Protein 4E6S (pdb70)

Organism: Mus musculus (NCBI:txid10090)

Solvent-accessible surface area: 6494 Å² total; per-residue (Å²): 58,174,24,170,56,122,62,0,34,96,78,39,128,80,61,140,122,85,139,116,126,13,93,206,51,8,101,21,88,46,145,84,2,37,64,27,21,16,65,70,92,121,34,95,172,172,40,35,108,49,21,66,86,6,41,116,85,37,81,100,26,60,112,127,30,74,69,144,8,166,79,25,102,68,114,62,19,107,82,2,52,110,84,48,97

B-factor: mean 45.0, std 20.65, range [20.85, 120.74]

Foldseek 3Di:
DPDALVVLVCCLVVPDDDPVCHDVVSVVSNVVSLCNNQVCVVDPPVQSVQVVVQVVVLVPDDPVLNVLCVPPDRRHVVVSVVSPD

Structure (mmCIF, N/CA/C/O backbone):
data_4E6S
#
_entry.id   4E6S
#
_cell.length_a   67.565
_cell.length_b   67.565
_cell.length_c   87.544
_cell.angle_alpha   90.00
_cell.angle_beta   90.00
_cell.angle_gamma   90.00
#
_symmetry.space_group_name_H-M   'I 4 2 2'
#
loop_
_entity.id
_entity.type
_entity.pdbx_description
1 polymer 'Zinc finger and SCAN domain-containing protein 10'
2 water water
#
loop_
_atom_site.group_PDB
_atom_site.id
_atom_site.type_symbol
_atom_site.label_atom_id
_atom_site.label_alt_id
_atom_site.label_comp_id
_atom_site.label_asym_id
_atom_site.label_entity_id
_atom_site.label_seq_id
_atom_site.pdbx_PDB_ins_code
_atom_site.Cartn_x
_atom_site.Cartn_y
_atom_site.Cartn_z
_atom_site.occupancy
_atom_site.B_iso_or_equiv
_atom_site.auth_seq_id
_atom_site.auth_comp_id
_atom_site.auth_asym_id
_atom_site.auth_atom_id
_atom_site.pdbx_PDB_model_num
ATOM 1 N N . GLY A 1 1 ? -17.681 -3.528 -12.115 1.00 81.11 1 GLY A N 1
ATOM 2 C CA . GLY A 1 1 ? -17.782 -4.027 -13.473 1.00 84.39 1 GLY A CA 1
ATOM 3 C C . GLY A 1 1 ? -19.116 -3.697 -14.113 1.00 86.90 1 GLY A C 1
ATOM 4 O O . GLY A 1 1 ? -19.734 -2.688 -13.781 1.00 99.70 1 GLY A O 1
ATOM 5 N N . ARG A 1 2 ? -19.561 -4.549 -15.033 1.00 80.70 2 ARG A N 1
ATOM 6 C CA . ARG A 1 2 ? -20.832 -4.340 -15.722 1.00 73.44 2 ARG A CA 1
ATOM 7 C C . ARG A 1 2 ? -22.031 -4.813 -14.894 1.00 61.09 2 ARG A C 1
ATOM 8 O O . ARG A 1 2 ? -22.924 -4.020 -14.603 1.00 66.93 2 ARG A O 1
ATOM 16 N N . PRO A 1 3 ? -22.062 -6.104 -14.509 1.00 55.19 3 PRO A N 1
ATOM 17 C CA . PRO A 1 3 ? -23.190 -6.524 -13.668 1.00 50.36 3 PRO A CA 1
ATOM 18 C C . PRO A 1 3 ? -23.086 -5.865 -12.302 1.00 39.25 3 PRO A C 1
ATOM 19 O O . PRO A 1 3 ? -21.979 -5.755 -11.771 1.00 46.05 3 PRO A O 1
ATOM 23 N N . ARG A 1 4 ? -24.214 -5.429 -11.748 1.00 37.35 4 ARG A N 1
ATOM 24 C CA . ARG A 1 4 ? -24.243 -4.902 -10.385 1.00 38.79 4 ARG A CA 1
ATOM 25 C C . ARG A 1 4 ? -23.657 -5.940 -9.440 1.00 31.66 4 ARG A C 1
ATOM 26 O O . ARG A 1 4 ? -23.734 -7.140 -9.722 1.00 32.47 4 ARG A O 1
ATOM 34 N N . PRO A 1 5 ? -23.039 -5.491 -8.329 1.00 35.54 5 PRO A N 1
ATOM 35 C CA . PRO A 1 5 ? -22.372 -6.428 -7.413 1.00 33.01 5 PRO A CA 1
ATOM 36 C C . PRO A 1 5 ? -23.297 -7.505 -6.873 1.00 32.58 5 PRO A C 1
ATOM 37 O O . PRO A 1 5 ? -22.866 -8.643 -6.753 1.0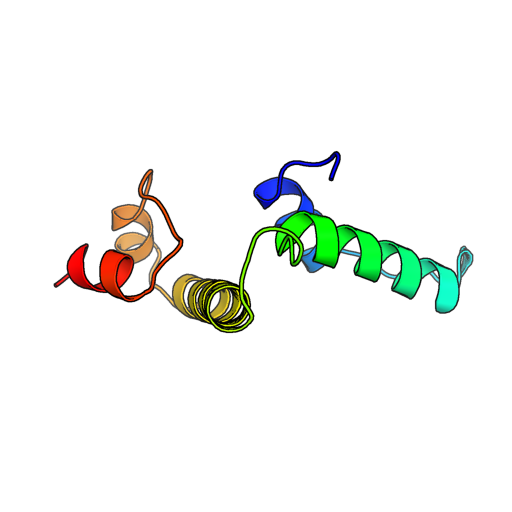0 28.17 5 PRO A O 1
ATOM 41 N N . GLU A 1 6 ? -24.536 -7.144 -6.531 1.00 30.24 6 GLU A N 1
ATOM 42 C CA . GLU A 1 6 ? -25.523 -8.117 -6.066 1.00 32.46 6 GLU A CA 1
ATOM 43 C C . GLU A 1 6 ? -25.817 -9.183 -7.115 1.00 35.43 6 GLU A C 1
ATOM 44 O O . GLU A 1 6 ? -26.002 -10.354 -6.783 1.00 33.93 6 GLU A O 1
ATOM 50 N N . VAL A 1 7 ? -25.883 -8.774 -8.372 1.00 31.55 7 VAL A N 1
ATOM 51 C CA . VAL A 1 7 ? -26.155 -9.704 -9.456 1.00 33.29 7 VAL A CA 1
ATOM 52 C C . VAL A 1 7 ? -24.938 -10.596 -9.696 1.00 40.05 7 VAL A C 1
ATOM 53 O O . VAL A 1 7 ? -25.064 -11.794 -9.857 1.00 31.42 7 VAL A O 1
ATOM 57 N N . ALA A 1 8 ? -23.762 -9.989 -9.711 1.00 30.62 8 ALA A N 1
ATOM 58 C CA . ALA A 1 8 ? -22.508 -10.731 -9.837 1.00 29.65 8 ALA A CA 1
ATOM 59 C C . ALA A 1 8 ? -22.364 -11.776 -8.731 1.00 28.51 8 ALA A C 1
ATOM 60 O O . ALA A 1 8 ? -21.895 -12.891 -8.964 1.00 28.24 8 ALA A O 1
ATOM 62 N N . HIS A 1 9 ? -22.749 -11.400 -7.520 1.00 27.99 9 HIS A N 1
ATOM 63 C CA . HIS A 1 9 ? -22.667 -12.289 -6.378 1.00 27.09 9 HIS A CA 1
ATOM 64 C C . HIS A 1 9 ? -23.453 -13.577 -6.648 1.00 29.46 9 HIS A C 1
ATOM 65 O O . HIS A 1 9 ? -22.947 -14.694 -6.480 1.00 27.24 9 HIS A O 1
ATOM 72 N N . GLN A 1 10 ? -24.698 -13.415 -7.078 1.00 28.94 10 GLN A N 1
ATOM 73 C CA . GLN A 1 10 ? -25.530 -14.576 -7.379 1.00 29.80 10 GLN A CA 1
ATOM 74 C C . GLN A 1 10 ? -25.067 -15.408 -8.576 1.00 30.27 10 GLN A C 1
ATOM 75 O O . GLN A 1 10 ? -25.147 -16.649 -8.556 1.00 31.34 10 GLN A O 1
ATOM 81 N N . LEU A 1 11 ? -24.644 -14.736 -9.637 1.00 30.71 11 LEU A N 1
ATOM 82 C CA . LEU A 1 11 ? -24.059 -15.429 -10.778 1.00 31.19 11 LEU A CA 1
ATOM 83 C C . LEU A 1 11 ? -22.847 -16.255 -10.348 1.00 32.20 11 LEU A C 1
ATOM 84 O O . LEU A 1 11 ? -22.653 -17.383 -10.815 1.00 30.29 11 LEU A O 1
ATOM 89 N N . PHE A 1 12 ? -22.037 -15.677 -9.462 1.00 29.32 12 PHE A N 1
ATOM 90 C CA . PHE A 1 12 ? -20.883 -16.370 -8.885 1.00 27.48 12 PHE A CA 1
ATOM 91 C C . PHE A 1 12 ? -21.298 -17.635 -8.104 1.00 30.74 12 PHE A C 1
ATOM 92 O O . PHE A 1 12 ? -20.790 -18.731 -8.358 1.00 28.38 12 PHE A O 1
ATOM 100 N N . ARG A 1 13 ? -22.224 -17.492 -7.163 1.00 27.37 13 ARG A N 1
ATOM 101 C CA . ARG A 1 13 ? -22.627 -18.632 -6.335 1.00 27.37 13 ARG A CA 1
ATOM 102 C C . ARG A 1 13 ? -23.430 -19.668 -7.102 1.00 28.91 13 ARG A C 1
ATOM 103 O O . ARG A 1 13 ? -23.403 -20.853 -6.762 1.00 32.99 13 ARG A O 1
ATOM 111 N N . CYS A 1 14 ? -24.144 -19.237 -8.135 1.00 33.63 14 CYS A N 1
ATOM 112 C CA . CYS A 1 14 ? -25.048 -20.158 -8.842 1.00 35.15 14 CYS A CA 1
ATOM 113 C C . CYS A 1 14 ? -24.399 -20.741 -10.083 1.00 36.85 14 CYS A C 1
ATOM 114 O O . CYS A 1 14 ? -25.049 -21.404 -10.888 1.00 36.58 14 CYS A O 1
ATOM 117 N N . PHE A 1 15 ? -23.100 -20.519 -10.212 1.00 33.86 15 PHE A N 1
ATOM 118 C CA . PHE A 1 15 ? -22.360 -20.925 -11.397 1.00 33.62 15 PHE A CA 1
ATOM 119 C C . PHE A 1 15 ? -22.418 -22.433 -11.550 1.00 43.32 15 PHE A C 1
ATOM 120 O O . PHE A 1 15 ? -22.222 -23.164 -10.579 1.00 40.33 15 PHE A O 1
ATOM 128 N N . GLN A 1 16 ? -22.669 -22.889 -12.770 1.00 46.81 16 GLN A N 1
ATOM 129 C CA . GLN A 1 16 ? -22.698 -24.317 -13.062 1.00 52.88 16 GLN A CA 1
ATOM 130 C C . GLN A 1 16 ? -21.533 -24.705 -13.963 1.00 46.66 16 GLN A C 1
ATOM 131 O O . GLN A 1 16 ? -21.216 -24.007 -14.924 1.00 53.06 16 GLN A O 1
ATOM 137 N N . TYR A 1 17 ? -20.891 -25.821 -13.648 1.00 55.59 17 TYR A N 1
ATOM 138 C CA . TYR A 1 17 ? -19.764 -26.260 -14.450 1.00 61.86 17 TYR A CA 1
ATOM 139 C C . T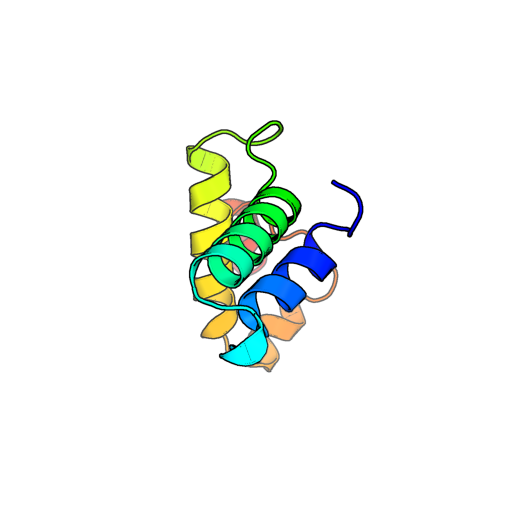YR A 1 17 ? -20.231 -26.903 -15.748 1.00 62.63 17 TYR A C 1
ATOM 140 O O . TYR A 1 17 ? -21.292 -27.524 -15.808 1.00 58.11 17 TYR A O 1
ATOM 149 N N . GLN A 1 18 ? -19.434 -26.732 -16.793 1.00 78.26 18 GLN A N 1
ATOM 150 C CA . GLN A 1 18 ? -19.699 -27.377 -18.068 1.00 84.46 18 GLN A CA 1
ATOM 151 C C . GLN A 1 18 ? -18.383 -27.767 -18.730 1.00 71.63 18 GLN A C 1
ATOM 152 O O . GLN A 1 18 ? -17.541 -26.914 -19.020 1.00 57.71 18 GLN A O 1
ATOM 158 N N . GLU A 1 19 ? -18.210 -29.067 -18.946 1.00 82.13 19 GLU A N 1
ATOM 159 C CA . GLU A 1 19 ? -16.973 -29.614 -19.493 1.00 89.19 19 GLU A CA 1
ATOM 160 C C . GLU A 1 19 ? -16.656 -29.039 -20.866 1.00 85.00 19 GLU A C 1
ATOM 161 O O . GLU A 1 19 ? -15.490 -28.849 -21.213 1.00 88.37 19 GLU A O 1
ATOM 167 N N . ASP A 1 20 ? -17.699 -28.763 -21.642 1.00 83.67 20 ASP A N 1
ATOM 168 C CA . ASP A 1 20 ? -17.536 -28.316 -23.023 1.00 87.43 20 ASP A CA 1
ATOM 169 C C . ASP A 1 20 ? -16.705 -27.034 -23.152 1.00 83.41 20 ASP A C 1
ATOM 170 O O . ASP A 1 20 ? -16.161 -26.744 -24.218 1.00 85.94 20 ASP A O 1
ATOM 175 N N . MET A 1 21 ? -16.600 -26.271 -22.071 1.00 82.63 21 MET A N 1
ATOM 176 C CA . MET A 1 21 ? -15.795 -25.055 -22.098 1.00 76.33 21 MET A CA 1
ATOM 177 C C . MET A 1 21 ? -14.454 -25.224 -21.384 1.00 70.05 21 MET A C 1
ATOM 178 O O . MET A 1 21 ? -13.471 -24.576 -21.743 1.00 61.17 21 MET A O 1
ATOM 183 N N . GLY A 1 22 ? -14.418 -26.094 -20.376 1.00 61.08 22 GLY A N 1
ATOM 184 C CA . GLY A 1 22 ? -13.165 -26.467 -19.742 1.00 45.76 22 GLY A CA 1
ATOM 185 C C . GLY A 1 22 ? -12.845 -25.715 -18.465 1.00 43.33 22 GLY A C 1
ATOM 186 O O . GLY A 1 22 ? -13.489 -24.719 -18.149 1.00 44.34 22 GLY A O 1
ATOM 187 N N . PRO A 1 23 ? -11.826 -26.186 -17.729 1.00 45.22 23 PRO A N 1
ATOM 188 C CA . PRO A 1 23 ? -11.448 -25.631 -16.425 1.00 40.24 23 PRO A CA 1
ATOM 189 C C . PRO A 1 23 ? -11.024 -24.175 -16.542 1.00 36.08 23 PRO A C 1
ATOM 190 O O . PRO A 1 23 ? -11.409 -23.336 -15.724 1.00 34.52 23 PRO A O 1
ATOM 194 N N . ARG A 1 24 ? -10.230 -23.880 -17.561 1.00 37.58 24 ARG A N 1
ATOM 195 C CA . ARG A 1 24 ? -9.616 -22.560 -17.673 1.00 37.40 24 ARG A CA 1
ATOM 196 C C . ARG A 1 24 ? -10.651 -21.480 -17.968 1.00 40.29 24 ARG A C 1
ATOM 197 O O . ARG A 1 24 ? -10.573 -20.369 -17.440 1.00 45.96 24 ARG A O 1
ATOM 205 N N . ALA A 1 25 ? -11.622 -21.815 -18.808 1.00 39.56 25 ALA A N 1
ATOM 206 C CA . ALA A 1 25 ? -12.711 -20.901 -19.115 1.00 41.25 25 ALA A CA 1
ATOM 207 C C . ALA A 1 25 ? -13.591 -20.680 -17.889 1.00 37.11 25 ALA A C 1
ATOM 208 O O . ALA A 1 25 ?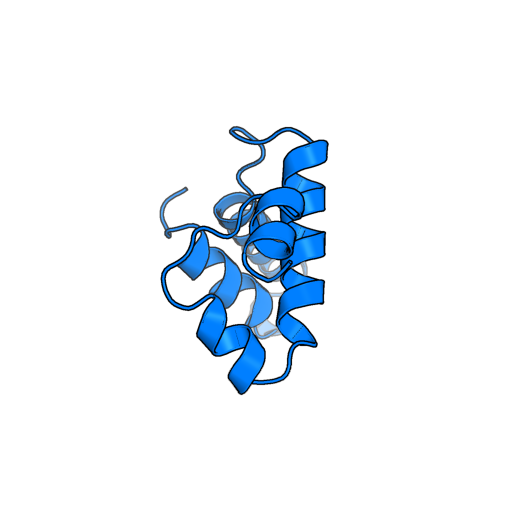 -14.024 -19.561 -17.616 1.00 37.26 25 ALA A O 1
ATOM 210 N N . SER A 1 26 ? -13.855 -21.749 -17.148 1.00 40.77 26 SER A N 1
ATOM 211 C CA . SER A 1 26 ? -14.696 -21.655 -15.958 1.00 35.27 26 SER A CA 1
ATOM 212 C C . SER A 1 26 ? -14.048 -20.805 -14.876 1.00 29.99 26 SER A C 1
ATOM 213 O O . SER A 1 26 ? -14.697 -19.956 -14.259 1.00 29.17 26 SER A O 1
ATOM 216 N N . LEU A 1 27 ? -12.755 -21.015 -14.657 1.00 29.04 27 LEU A N 1
ATOM 217 C CA . LEU A 1 27 ? -12.039 -20.237 -13.672 1.00 28.90 27 LEU A CA 1
ATOM 218 C C . LEU A 1 27 ? -12.005 -18.768 -14.078 1.00 31.68 27 LEU A C 1
ATOM 219 O O . LEU A 1 27 ? -12.092 -17.897 -13.228 1.00 27.18 27 LEU A O 1
ATOM 224 N N . GLY A 1 28 ? -11.851 -18.506 -15.375 1.00 30.90 28 GLY A N 1
ATOM 225 C CA . GLY A 1 28 ? -11.807 -17.145 -15.884 1.00 34.64 28 GLY A CA 1
ATOM 226 C C . GLY A 1 28 ? -13.109 -16.406 -15.651 1.00 33.48 28 GLY A C 1
ATOM 227 O O . GLY A 1 28 ? -13.122 -15.254 -15.199 1.00 30.39 28 GLY A O 1
ATOM 228 N N . ARG A 1 29 ? -14.208 -17.081 -15.955 1.00 30.36 29 ARG A N 1
ATOM 229 C CA . ARG A 1 29 ? -15.539 -16.543 -15.720 1.00 30.65 29 ARG A CA 1
ATOM 230 C C . ARG A 1 29 ? -15.815 -16.307 -14.229 1.00 30.04 29 ARG A C 1
ATOM 231 O O . ARG A 1 29 ? -16.345 -15.258 -13.849 1.00 29.14 29 ARG A O 1
ATOM 239 N N . LEU A 1 30 ? -15.474 -17.277 -13.383 1.00 28.31 30 LEU A N 1
ATOM 240 C CA . LEU A 1 30 ? -15.620 -17.108 -11.932 1.00 27.07 30 LEU A CA 1
ATOM 241 C C . LEU A 1 30 ? -14.785 -15.935 -11.406 1.00 26.24 30 LEU A C 1
ATOM 242 O O . LEU A 1 30 ? -15.228 -15.174 -10.530 1.00 25.71 30 LEU A O 1
ATOM 247 N N . ARG A 1 31 ? -13.564 -15.824 -11.913 1.00 26.21 31 ARG A N 1
ATOM 248 C CA . ARG A 1 31 ? -12.668 -14.749 -11.496 1.00 25.61 31 ARG A CA 1
ATOM 249 C C . ARG A 1 31 ? -13.244 -13.357 -11.827 1.00 26.18 31 ARG A C 1
ATOM 250 O O . ARG A 1 31 ? -13.178 -12.444 -10.998 1.00 26.80 31 ARG A O 1
ATOM 258 N N . GLU A 1 32 ? -13.813 -13.199 -13.019 1.00 29.68 32 GLU A N 1
ATOM 259 C CA . GLU A 1 32 ? -14.467 -11.941 -13.395 1.00 29.53 32 GLU A CA 1
ATOM 260 C C . GLU A 1 32 ? -15.658 -11.646 -12.487 1.00 28.31 32 GLU A C 1
ATOM 261 O O . GLU A 1 32 ? -15.830 -10.519 -12.024 1.00 30.09 32 GLU A O 1
ATOM 267 N N . LEU A 1 33 ? -16.495 -12.656 -12.250 1.00 27.90 33 LEU A N 1
ATOM 268 C CA . LEU A 1 33 ? -17.694 -12.472 -11.434 1.00 27.79 33 LEU A CA 1
ATOM 269 C C . LEU A 1 33 ? -17.307 -12.114 -10.011 1.00 32.01 33 LEU A C 1
ATOM 270 O O . LEU A 1 33 ? -17.897 -11.232 -9.404 1.00 26.46 33 LEU A O 1
ATOM 275 N N . CYS A 1 34 ? -16.272 -12.766 -9.493 1.00 25.53 34 CYS A N 1
ATOM 276 C CA . CYS A 1 34 ? -15.819 -12.494 -8.128 1.00 24.43 34 CYS A CA 1
ATOM 277 C C . CYS A 1 34 ? -15.332 -11.050 -8.001 1.00 24.40 34 CYS A C 1
ATOM 278 O O . CYS A 1 34 ? -15.603 -10.380 -6.996 1.00 24.40 34 CYS A O 1
ATOM 281 N N . ASN A 1 35 ? -14.623 -10.584 -9.019 1.00 24.94 35 ASN A N 1
ATOM 282 C CA . ASN A 1 35 ? -14.211 -9.176 -9.064 1.00 25.22 35 ASN A CA 1
ATOM 283 C C . ASN A 1 35 ? -15.410 -8.229 -9.167 1.00 28.84 35 ASN A C 1
ATOM 284 O O . ASN A 1 35 ? -15.432 -7.179 -8.532 1.00 25.96 35 ASN A O 1
ATOM 289 N N . HIS A 1 36 ? -16.402 -8.589 -9.978 1.00 26.91 36 HIS A N 1
ATOM 290 C CA . HIS A 1 36 ? -17.582 -7.721 -10.123 1.00 27.86 36 HIS A CA 1
ATOM 291 C C . HIS A 1 36 ? -18.368 -7.609 -8.812 1.00 32.15 36 HIS A C 1
ATOM 292 O O . HIS A 1 36 ? -18.996 -6.578 -8.516 1.00 30.43 36 HIS A O 1
ATOM 299 N N . TRP A 1 37 ? -18.342 -8.677 -8.033 1.00 26.34 37 TRP A N 1
ATOM 300 C CA . TRP A 1 37 ? -19.005 -8.705 -6.747 1.00 25.82 37 TRP A CA 1
ATOM 301 C C . TRP A 1 37 ? -18.225 -7.950 -5.672 1.00 25.05 37 TRP A C 1
ATOM 302 O O . TRP A 1 37 ? -18.763 -7.027 -5.039 1.00 25.29 37 TRP A O 1
ATOM 313 N N . LEU A 1 38 ? -16.951 -8.311 -5.486 1.00 24.26 38 LEU A N 1
ATOM 314 C CA . LEU A 1 38 ? -16.196 -7.868 -4.316 1.00 23.53 38 LEU A CA 1
ATOM 315 C C . LEU A 1 38 ? -15.391 -6.578 -4.556 1.00 23.83 38 LEU A C 1
ATOM 316 O O . LEU A 1 38 ? -14.877 -5.986 -3.605 1.00 24.54 38 LEU A O 1
ATOM 321 N N . ARG A 1 39 ? -15.275 -6.190 -5.820 1.00 24.61 39 ARG A N 1
ATOM 322 C CA . ARG A 1 39 ? -14.736 -4.883 -6.219 1.00 25.27 39 ARG A CA 1
ATOM 323 C C . ARG A 1 39 ? -13.482 -4.488 -5.454 1.00 29.09 39 ARG A C 1
ATOM 324 O O . ARG A 1 39 ? -13.480 -3.514 -4.695 1.00 28.09 39 ARG A O 1
ATOM 332 N N . PRO A 1 40 ? -12.388 -5.227 -5.666 1.00 24.18 40 PRO A N 1
ATOM 333 C CA . PRO A 1 40 ? -11.172 -4.932 -4.906 1.00 23.73 40 PRO A CA 1
ATOM 334 C C . PRO A 1 40 ? -10.605 -3.539 -5.206 1.00 25.88 40 PRO A C 1
ATOM 335 O O . PRO A 1 40 ? -9.856 -3.003 -4.395 1.00 33.30 40 PRO A O 1
ATOM 339 N N . ALA A 1 41 ? -10.949 -2.961 -6.349 1.00 26.39 41 ALA A N 1
ATOM 340 C CA . ALA A 1 41 ? -10.501 -1.594 -6.654 1.00 28.34 41 ALA A CA 1
ATOM 341 C C . ALA A 1 41 ? -11.150 -0.563 -5.727 1.00 33.43 41 ALA A C 1
ATOM 342 O O . ALA A 1 41 ? -10.652 0.566 -5.592 1.00 29.67 41 ALA A O 1
ATOM 344 N N . LEU A 1 42 ? -12.273 -0.935 -5.118 1.00 26.42 42 LEU A N 1
ATOM 345 C CA . LEU A 1 42 ? -13.026 -0.022 -4.267 1.00 26.79 42 LEU A CA 1
ATOM 346 C C . LEU A 1 42 ? -12.873 -0.326 -2.790 1.00 25.89 42 LEU A C 1
ATOM 347 O O . LEU A 1 42 ? -13.090 0.542 -1.956 1.00 26.25 42 LEU A O 1
ATOM 352 N N . HIS A 1 43 ? -12.532 -1.576 -2.472 1.00 25.17 43 HIS A N 1
ATOM 353 C CA . HIS A 1 43 ? -12.579 -2.076 -1.104 1.00 24.11 43 HIS A CA 1
ATOM 354 C C . HIS A 1 43 ? -11.221 -2.524 -0.580 1.00 23.51 43 HIS A C 1
ATOM 355 O O . HIS A 1 43 ? -10.463 -3.160 -1.307 1.00 28.36 43 HIS A O 1
ATOM 362 N N . THR A 1 44 ? -10.959 -2.262 0.702 1.00 23.83 44 THR A N 1
ATOM 363 C CA . THR A 1 44 ? -9.724 -2.745 1.339 1.00 26.79 44 THR A CA 1
ATOM 364 C C . THR A 1 44 ? -9.881 -4.228 1.631 1.00 33.18 44 THR A C 1
ATOM 365 O O . THR A 1 44 ? -10.992 -4.753 1.575 1.00 23.16 44 THR A O 1
ATOM 369 N N . LYS A 1 45 ? -8.785 -4.902 1.985 1.00 22.76 45 LYS A N 1
ATOM 370 C CA . LYS A 1 45 ? -8.906 -6.296 2.412 1.00 23.51 45 LYS A CA 1
ATOM 371 C C . LYS A 1 45 ? -9.907 -6.419 3.534 1.00 21.06 45 LYS A C 1
ATOM 372 O O . LYS A 1 45 ? -10.675 -7.371 3.583 1.00 24.49 45 LYS A O 1
ATOM 378 N N . LYS A 1 46 ? -9.866 -5.474 4.467 1.00 24.90 46 LYS A N 1
ATOM 379 C CA . LYS A 1 46 ? -10.761 -5.522 5.613 1.00 30.32 46 LYS A CA 1
ATOM 380 C C . LYS A 1 46 ? -12.200 -5.564 5.120 1.00 27.47 46 LYS A C 1
ATOM 381 O O . LYS A 1 46 ? -13.005 -6.361 5.592 1.00 23.83 46 LYS A O 1
ATOM 387 N N . GLN A 1 47 ? -12.524 -4.704 4.160 1.00 25.73 47 GLN A N 1
ATOM 388 C CA . GLN A 1 47 ? -13.911 -4.660 3.680 1.00 23.94 47 GLN A CA 1
ATOM 389 C C . GLN A 1 47 ? -14.291 -5.916 2.888 1.00 24.10 47 GLN A C 1
ATOM 390 O O . GLN A 1 47 ? -15.445 -6.389 2.933 1.00 21.99 47 GLN A O 1
ATOM 396 N N . ILE A 1 48 ? -1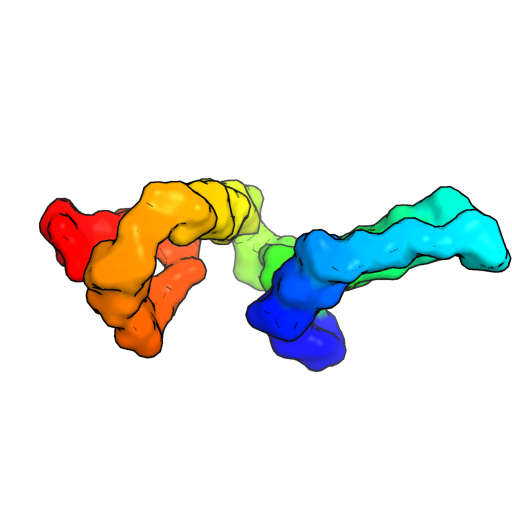3.349 -6.441 2.118 1.00 21.50 48 ILE A N 1
ATOM 397 C CA . ILE A 1 48 ? -13.637 -7.643 1.345 1.00 21.21 48 ILE A CA 1
ATOM 398 C C . ILE A 1 48 ? -13.940 -8.779 2.309 1.00 22.17 48 ILE A C 1
ATOM 399 O O . ILE A 1 48 ? -14.940 -9.482 2.133 1.00 21.26 48 ILE A O 1
ATOM 404 N N . LEU A 1 49 ? -13.103 -8.957 3.337 1.00 21.30 49 LEU A N 1
ATOM 405 C CA . LEU A 1 49 ? -13.388 -9.994 4.346 1.00 21.97 49 LEU A CA 1
ATOM 406 C C . LEU A 1 49 ? -14.732 -9.758 5.040 1.00 21.37 49 LEU A C 1
ATOM 407 O O . LEU A 1 49 ? -15.472 -10.689 5.311 1.00 21.09 49 LEU A O 1
ATOM 412 N N . GLU A 1 50 ? -15.060 -8.503 5.335 1.00 22.44 50 GLU A N 1
ATOM 413 C CA . GLU A 1 50 ? -16.342 -8.235 5.994 1.00 22.04 50 GLU A CA 1
ATOM 414 C C . GLU A 1 50 ? -17.512 -8.659 5.126 1.00 24.90 50 GLU A C 1
ATOM 415 O O . GLU A 1 50 ? -18.536 -9.136 5.637 1.00 26.60 50 GLU A O 1
ATOM 421 N N . LEU A 1 51 ? -17.403 -8.465 3.811 1.00 21.98 51 LEU A N 1
ATOM 422 C CA . LEU A 1 51 ? -18.471 -8.930 2.925 1.00 22.32 51 LEU A CA 1
ATOM 423 C C . LEU A 1 51 ? -18.613 -10.456 2.929 1.00 24.52 51 LEU A C 1
ATOM 424 O O . LEU A 1 51 ? -19.724 -10.982 2.801 1.00 22.54 51 LEU A O 1
ATOM 429 N N . LEU A 1 52 ? -17.493 -11.168 3.014 1.00 21.51 52 LEU A N 1
ATOM 430 C CA . LEU A 1 52 ? -17.549 -12.634 3.127 1.00 21.40 52 LEU A CA 1
ATOM 431 C C . LEU A 1 52 ? -18.150 -13.073 4.456 1.00 21.68 52 LEU A C 1
ATOM 432 O O . LEU A 1 52 ? -18.957 -14.023 4.512 1.00 25.66 52 LEU A O 1
ATOM 437 N N . VAL A 1 53 ? -17.757 -12.387 5.5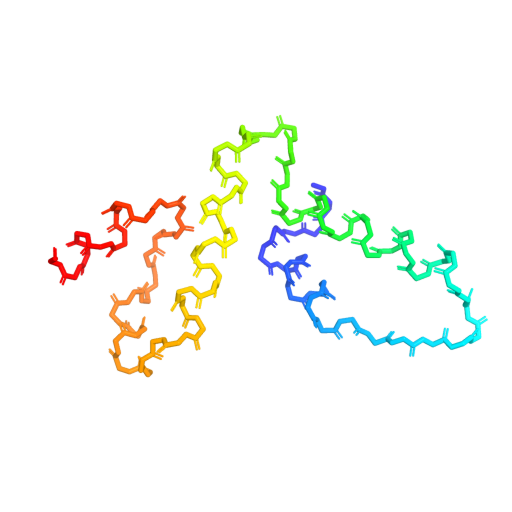25 1.00 22.09 53 VAL A N 1
ATOM 438 C CA . VAL A 1 53 ? -18.305 -12.655 6.847 1.00 22.09 53 VAL A CA 1
ATOM 439 C C . VAL A 1 53 ? -19.818 -12.440 6.838 1.00 27.46 53 VAL A C 1
ATOM 440 O O . VAL A 1 53 ? -20.576 -13.270 7.332 1.00 23.31 53 VAL A O 1
ATOM 444 N N . LEU A 1 54 ? -20.265 -11.329 6.262 1.00 22.95 54 LEU A N 1
ATOM 445 C CA . LEU A 1 54 ? -21.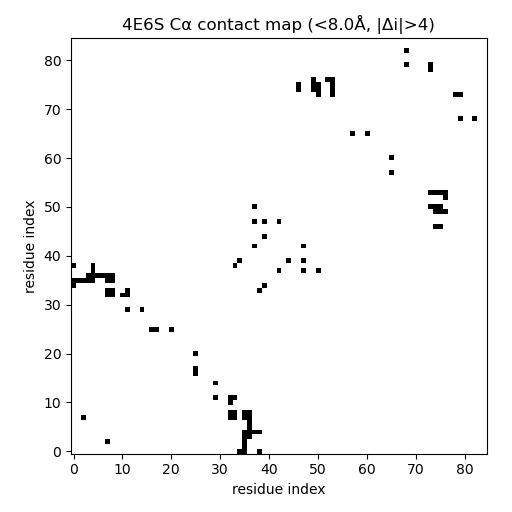716 -11.109 6.162 1.00 23.73 54 LEU A CA 1
ATOM 446 C C . LEU A 1 54 ? -22.440 -12.166 5.343 1.00 26.57 54 LEU A C 1
ATOM 447 O O . LEU A 1 54 ? -23.569 -12.545 5.679 1.00 29.35 54 LEU A O 1
ATOM 452 N N . GLU A 1 55 ? -21.835 -12.624 4.250 1.00 23.54 55 GLU A N 1
ATOM 453 C CA . GLU A 1 55 ? -22.504 -13.628 3.423 1.00 23.94 55 GLU A CA 1
ATOM 454 C C . GLU A 1 55 ? -22.754 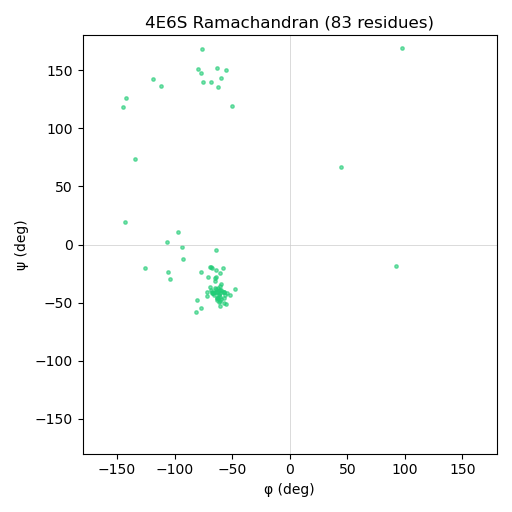-14.878 4.257 1.00 28.35 55 GLU A C 1
ATOM 455 O O . GLU A 1 55 ? -23.853 -15.475 4.227 1.00 27.03 55 GLU A O 1
ATOM 461 N N . GLN A 1 56 ? -21.730 -15.289 4.996 1.00 25.49 56 GLN A N 1
ATOM 462 C CA . GLN A 1 56 ? -21.837 -16.498 5.812 1.00 30.81 56 GLN A CA 1
ATOM 463 C C . GLN A 1 56 ? -22.841 -16.307 6.939 1.00 29.81 56 GLN A C 1
ATOM 464 O O . GLN A 1 56 ? -23.652 -17.196 7.225 1.00 26.07 56 GLN A O 1
ATOM 470 N N . PHE A 1 57 ? -22.798 -15.136 7.567 1.00 24.69 57 PHE A N 1
ATOM 471 C CA . PHE A 1 57 ? -23.698 -14.805 8.671 1.00 25.51 57 PHE A CA 1
ATOM 472 C C . PHE A 1 57 ? -25.152 -14.817 8.234 1.00 28.27 57 PHE A C 1
ATOM 473 O O . PHE A 1 57 ? -25.989 -15.444 8.880 1.00 35.91 57 PHE A O 1
ATOM 481 N N . LEU A 1 58 ? -25.461 -14.146 7.129 1.00 32.79 58 LEU A N 1
ATOM 482 C CA . LEU A 1 58 ? -26.857 -14.074 6.665 1.00 28.55 58 LEU A CA 1
ATOM 483 C C . LEU A 1 58 ? -27.365 -15.454 6.264 1.00 28.63 58 LEU A C 1
ATOM 484 O O . LEU A 1 58 ? -28.567 -15.754 6.345 1.00 33.17 58 LEU A O 1
ATOM 489 N N . SER A 1 59 ? -26.457 -16.303 5.822 1.00 28.96 59 SER A N 1
ATOM 490 C CA . SER A 1 59 ? -26.870 -17.623 5.352 1.00 31.98 59 SER A CA 1
ATOM 491 C C . SER A 1 59 ? -27.368 -18.515 6.500 1.00 42.40 59 SER A C 1
ATOM 492 O O . SER A 1 59 ? -28.091 -19.485 6.273 1.00 41.82 59 SER A O 1
ATOM 495 N N . VAL A 1 60 ? -27.006 -18.184 7.734 1.00 41.94 60 VAL A N 1
ATOM 496 C CA . VAL A 1 60 ? -27.430 -18.994 8.885 1.00 44.42 60 VAL A CA 1
ATOM 497 C C . VAL A 1 60 ? -28.526 -18.344 9.751 1.00 55.33 60 VAL A C 1
ATOM 498 O O . VAL A 1 60 ? -28.932 -18.907 10.765 1.00 59.50 60 VAL A O 1
ATOM 502 N N . LEU A 1 61 ? -29.002 -17.165 9.355 1.00 44.04 61 LEU A N 1
ATOM 503 C CA . LEU A 1 61 ? -30.092 -16.494 10.082 1.00 34.00 61 LEU A CA 1
AT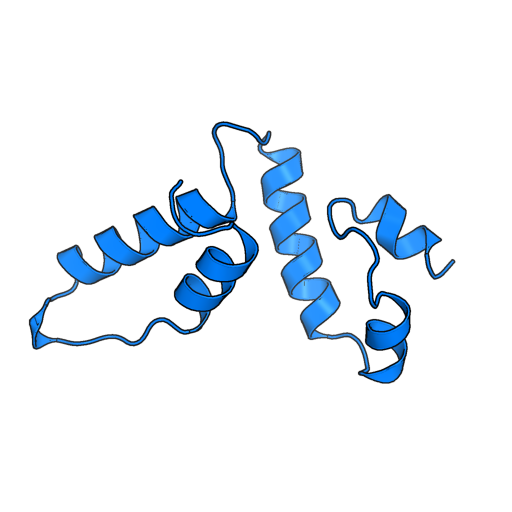OM 504 C C . LEU A 1 61 ? -31.453 -17.131 9.807 1.00 43.25 61 LEU A C 1
ATOM 505 O O . LEU A 1 61 ? -31.750 -17.506 8.678 1.00 38.68 61 LEU A O 1
ATOM 510 N N . PRO A 1 62 ? -32.284 -17.254 10.849 1.00 51.48 62 PRO A N 1
ATOM 511 C CA . PRO A 1 62 ? -33.687 -17.635 10.642 1.00 58.02 62 PRO A CA 1
ATOM 512 C C . PRO A 1 62 ? -34.384 -16.606 9.751 1.00 48.97 62 PRO A C 1
ATOM 513 O O . PRO A 1 62 ? -34.089 -15.411 9.854 1.00 46.70 62 PRO A O 1
ATOM 517 N N . PRO A 1 63 ? -35.292 -17.065 8.880 1.00 59.64 63 PRO A N 1
ATOM 518 C CA . PRO A 1 63 ? -36.013 -16.194 7.945 1.00 62.34 63 PRO A CA 1
ATOM 519 C C . PRO A 1 63 ? -36.596 -14.949 8.615 1.00 47.18 63 PRO A C 1
ATOM 520 O O . PRO A 1 63 ? -36.580 -13.871 8.019 1.00 46.90 63 PRO A O 1
ATOM 524 N N . HIS A 1 64 ? -37.098 -15.091 9.836 1.00 53.17 64 HIS A N 1
ATOM 525 C CA . HIS A 1 64 ? -37.784 -13.983 10.489 1.00 65.90 64 HIS A CA 1
ATOM 526 C C . HIS A 1 64 ? -36.789 -12.959 11.012 1.00 65.18 64 HIS A C 1
ATOM 527 O O . HIS A 1 64 ? -37.123 -11.786 11.184 1.00 60.78 64 HIS A O 1
ATOM 534 N N . VAL A 1 65 ? -35.561 -13.411 11.246 1.00 57.29 65 VAL A N 1
ATOM 535 C CA . VAL A 1 65 ? -34.492 -12.529 11.695 1.00 55.88 65 VAL A CA 1
ATOM 536 C C . VAL A 1 65 ? -33.931 -11.790 10.500 1.00 45.53 65 VAL A C 1
ATOM 537 O O . VAL A 1 65 ? -33.746 -10.575 10.531 1.00 49.18 65 VAL A O 1
ATOM 541 N N . LEU A 1 66 ? -33.661 -12.544 9.441 1.00 38.04 66 LEU A N 1
ATOM 542 C CA . LEU A 1 66 ? -33.239 -11.980 8.170 1.00 41.81 66 LEU A CA 1
ATOM 543 C C . LEU A 1 66 ? -34.200 -10.886 7.697 1.00 38.99 66 LEU A C 1
ATOM 544 O O . LEU A 1 66 ? -33.778 -9.837 7.209 1.00 44.73 66 LEU A O 1
ATOM 549 N N . SER A 1 67 ? -35.498 -11.137 7.831 1.00 49.08 67 SER A N 1
ATOM 550 C CA . SER A 1 67 ? -36.500 -10.195 7.347 1.00 56.13 67 SER A CA 1
ATOM 551 C C . SER A 1 67 ? -36.376 -8.848 8.049 1.00 56.34 67 SER A C 1
ATOM 552 O O . SER A 1 67 ? -36.779 -7.813 7.511 1.00 53.68 67 SER A O 1
ATOM 555 N N . ARG A 1 68 ? -35.807 -8.865 9.250 1.00 54.87 68 ARG A N 1
ATOM 556 C CA . ARG A 1 68 ? -35.579 -7.631 9.997 1.00 55.16 68 ARG A CA 1
ATOM 557 C C . ARG A 1 68 ? -34.514 -6.773 9.324 1.00 51.11 68 ARG A C 1
ATOM 558 O O . ARG A 1 68 ? -34.420 -5.570 9.565 1.00 57.86 68 ARG A O 1
ATOM 566 N N . LEU A 1 69 ? -33.709 -7.397 8.470 1.00 45.15 69 LEU A N 1
ATOM 567 C CA . LEU A 1 69 ? -32.675 -6.682 7.737 1.00 43.06 69 LEU A CA 1
ATOM 568 C C . LEU A 1 69 ? -33.175 -6.236 6.366 1.00 54.47 69 LEU A C 1
ATOM 569 O O . LEU A 1 69 ? -32.455 -5.578 5.618 1.00 51.79 69 LEU A O 1
ATOM 574 N N . HIS A 1 70 ? -34.414 -6.597 6.040 1.00 58.83 70 HIS A N 1
ATOM 575 C CA . HIS A 1 70 ? -35.002 -6.226 4.755 1.00 69.76 70 HIS A CA 1
ATOM 576 C C . HIS A 1 70 ? -34.841 -4.732 4.462 1.00 73.14 70 HIS A C 1
ATOM 577 O O . HIS A 1 70 ? -35.328 -3.889 5.214 1.00 78.89 70 HIS A O 1
ATOM 584 N N . GLY A 1 71 ? -34.150 -4.415 3.369 1.00 69.01 71 GLY A N 1
ATOM 585 C CA . GLY A 1 71 ? -33.979 -3.035 2.943 1.00 65.47 71 GLY A CA 1
ATOM 586 C C . GLY A 1 71 ? -32.728 -2.353 3.469 1.00 77.18 71 GLY A C 1
ATOM 587 O O . GLY A 1 71 ? -32.295 -1.334 2.928 1.00 76.74 71 GLY A O 1
ATOM 588 N N . ALA A 1 72 ? -32.142 -2.916 4.521 1.00 68.29 72 ALA A N 1
ATOM 589 C CA . ALA A 1 72 ? -31.002 -2.300 5.187 1.00 65.44 72 ALA A CA 1
ATOM 590 C C . ALA A 1 72 ? -29.689 -2.556 4.445 1.00 61.43 72 ALA A C 1
ATOM 591 O O . ALA A 1 72 ? -29.539 -3.566 3.760 1.00 56.03 72 ALA A O 1
ATOM 593 N N . PRO A 1 73 ? -28.733 -1.626 4.570 1.00 69.98 73 PRO A N 1
ATOM 594 C CA . PRO A 1 73 ? -27.413 -1.840 3.974 1.00 69.11 73 PRO A CA 1
ATOM 595 C C . PRO A 1 73 ? -26.743 -3.049 4.615 1.00 60.88 73 PRO A C 1
ATOM 596 O O . PRO A 1 73 ? -27.014 -3.375 5.769 1.00 57.19 73 PRO A O 1
ATOM 600 N N . LEU A 1 74 ? -25.879 -3.717 3.867 1.00 52.59 74 LEU A N 1
ATOM 601 C CA . LEU A 1 74 ? -25.207 -4.887 4.403 1.00 49.73 74 LEU A CA 1
ATOM 602 C C . LEU A 1 74 ? -23.735 -4.797 4.045 1.00 42.35 74 LEU A C 1
ATOM 603 O O . LEU A 1 74 ? -23.249 -5.514 3.174 1.00 44.22 74 LEU A O 1
ATOM 608 N N . ARG A 1 75 ? -23.028 -3.902 4.720 1.00 35.05 75 ARG A N 1
ATOM 609 C CA . ARG A 1 75 ? -21.639 -3.621 4.363 1.00 35.00 75 ARG A CA 1
ATOM 610 C C . ARG A 1 75 ? -20.703 -3.783 5.548 1.00 34.93 75 ARG A C 1
ATOM 611 O O . ARG A 1 75 ? -19.496 -3.967 5.372 1.00 39.19 75 ARG A O 1
ATOM 619 N N . ASP A 1 76 ? -21.267 -3.726 6.752 1.00 36.58 76 ASP A N 1
ATOM 620 C CA . ASP A 1 76 ? -20.477 -3.705 7.979 1.00 41.62 76 ASP A CA 1
ATOM 621 C C . ASP A 1 76 ? -21.176 -4.526 9.053 1.00 34.98 76 ASP A C 1
ATOM 622 O O . ASP A 1 76 ? -22.343 -4.304 9.343 1.00 39.46 76 ASP A O 1
ATOM 627 N N . GLY A 1 77 ? -20.467 -5.486 9.632 1.00 35.45 77 GLY A N 1
ATOM 628 C CA . GLY A 1 77 ? -21.067 -6.300 10.672 1.00 31.46 77 GLY A CA 1
ATOM 629 C C . GLY A 1 77 ? -21.497 -5.476 11.863 1.00 35.19 77 GLY A C 1
ATOM 630 O O . GLY A 1 77 ? -22.519 -5.756 12.477 1.00 37.24 77 GLY A O 1
ATOM 631 N N . GLU A 1 78 ? -20.728 -4.438 12.187 1.00 31.64 78 GLU A N 1
ATOM 632 C CA . GLU A 1 78 ? -21.084 -3.583 13.308 1.00 39.36 78 GLU A CA 1
ATOM 633 C C . GLU A 1 78 ? -22.479 -3.033 13.114 1.00 36.22 78 GLU A C 1
ATOM 634 O O . GLU A 1 78 ? -23.280 -2.992 14.042 1.00 39.56 78 GLU A O 1
ATOM 640 N N . GLU A 1 79 ? -22.768 -2.606 11.892 1.00 39.73 79 GLU A N 1
ATOM 641 C CA . GLU A 1 79 ? -24.061 -2.000 11.598 1.00 45.96 79 GLU A CA 1
ATOM 642 C C . GLU A 1 79 ? -25.196 -3.030 11.604 1.00 47.29 79 GLU A C 1
ATOM 643 O O . GLU A 1 79 ? -26.282 -2.762 12.118 1.00 45.40 79 GLU A O 1
ATOM 649 N N . VAL A 1 80 ? -24.941 -4.205 11.039 1.00 37.82 80 VAL A N 1
ATOM 650 C CA . VAL A 1 80 ? -25.925 -5.299 11.044 1.00 39.94 80 VAL A CA 1
ATOM 651 C C . VAL A 1 80 ? -26.258 -5.700 12.482 1.00 39.23 80 VAL A C 1
ATOM 652 O O . VAL A 1 80 ? -27.427 -5.788 12.855 1.00 47.90 80 VAL A O 1
ATOM 656 N N . ALA A 1 81 ? -25.220 -5.905 13.287 1.00 43.27 81 ALA A N 1
ATOM 657 C CA . ALA A 1 81 ? -25.377 -6.253 14.698 1.00 45.29 81 ALA A CA 1
ATOM 658 C C . ALA A 1 81 ? -26.222 -5.236 15.449 1.00 46.46 81 ALA A C 1
ATOM 659 O O . ALA A 1 81 ? -27.177 -5.599 16.140 1.00 52.14 81 ALA A O 1
ATOM 661 N N . GLN A 1 82 ? -25.871 -3.958 15.327 1.00 50.97 82 GLN A N 1
ATOM 662 C CA . GLN A 1 82 ? -26.623 -2.932 16.044 1.00 53.04 82 GLN A CA 1
ATOM 663 C C . GLN A 1 82 ? -28.066 -2.868 15.539 1.00 50.07 82 GLN A C 1
ATOM 664 O O . GLN A 1 82 ? -28.984 -2.525 16.286 1.00 58.49 82 GLN A O 1
ATOM 670 N N . LEU A 1 83 ? -28.274 -3.239 14.279 1.00 51.14 83 LEU A N 1
ATOM 671 C CA . LEU A 1 83 ? -29.625 -3.311 13.722 1.00 51.48 83 LEU A CA 1
ATOM 672 C C . LEU A 1 83 ? -30.460 -4.378 14.422 1.00 71.22 83 LEU A C 1
ATOM 673 O O . LEU A 1 83 ? -31.653 -4.524 14.154 1.00 69.34 83 LEU A O 1
ATOM 678 N N . GLU A 1 84 ? -29.828 -5.121 15.321 1.00 77.50 84 GLU A N 1
ATOM 679 C CA . GLU A 1 84 ? -30.518 -6.164 16.063 1.00 79.16 84 GLU A CA 1
ATOM 680 C C . GLU A 1 84 ? -30.026 -6.246 17.503 1.00 80.96 84 GLU A C 1
ATOM 681 O O . GLU A 1 84 ? -30.227 -7.255 18.177 1.00 88.61 84 GLU A O 1
ATOM 687 N N . GLY A 1 85 ? -29.389 -5.176 17.969 1.00 79.29 85 GLY A N 1
ATOM 688 C CA . GLY A 1 85 ? -28.835 -5.135 19.312 1.00 82.40 85 GLY A CA 1
ATOM 689 C C . GLY A 1 85 ? -27.555 -5.944 19.443 1.00 80.81 85 GLY A C 1
ATOM 690 O O . GLY A 1 85 ? -26.473 -5.399 19.677 1.00 75.81 85 GLY A O 1
#

GO terms:
  GO:0005634 nucleus (C, IDA)
  GO:0043565 sequence-specific DNA binding (F, IDA)
  GO:0003700 DNA-binding transcription factor activity (F, TAS)
  GO:0048863 stem cell differentiation (P, TAS)
  GO:0003700 DNA-binding transcription factor activity (F, IMP)
  GO:0005515 protein binding (F, IPI)
  GO:0045892 negative regulation of DNA-templated transcription (P, IMP)

Nearest PDB structures (foldseek):
  4e6s-assembly1_A-2  TM=9.897E-01  e=4.331E-14  Mus musculus
  4bhx-assembly1_A  TM=8.496E-01  e=1.592E-05  Homo sapiens
  2fi2-assembly1_B  TM=6.575E-01  e=2.125E-06  Homo sapiens
  3lhr-assembly1_A  TM=8.329E-01  e=4.905E-05  Homo sapiens
  2fi2-assembly1_A  TM=6.614E-01  e=9.342E-06  Homo sapiens

InterPro domains:
  IPR003309 SCAN domain [PF02023] (39-123)
  IPR003309 SCAN domain [PS50804] (43-125)
  IPR003309 SCAN domain [SM00431] (39-145)
  IPR003309 SCAN domain [cd07936] (39-123)
  IPR013087 Zinc finger C2H2-type [PF00096] (343-366)
  IPR013087 Zinc finger C2H2-type [PF00096] (378-400)
  IPR013087 Zinc finger C2H2-type [PF00096] (406-428)
  IPR013087 Zinc finger C2H2-type [PF00096] (434-456)
  IPR013087 Zinc finger C2H2-type [PF00096] (480-500)
  IPR013087 Zinc finger C2H2-type [PF00096] (524-547)
  IPR013087 Zinc finger C2H2-type [PF00096] (553-575)
  IPR013087 Zinc finger C2H2-type [PF00096] (581-603)
  IPR013087 Zinc finger C2H2-type [PF00096] (638-659)
  IPR013087 Zinc finger C2H2-type [PF00096] (665-687)
  IPR013087 Zinc finger C2H2-type [PF00096] (693-715)
  IPR013087 Zinc finger C2H2-type [PF00096] (727-748)
  IPR013087 Zinc finger C2H2-type [PF00096] (754-776)
  IPR013087 Zinc finger C2H2-type [PS00028] (345-366)
  IPR013087 Zinc finger C2H2-type [PS00028] (380-400)
  IPR013087 Zinc finger C2H2-type [PS00028] (408-428)

Secondary structure (DSSP, 8-state):
--S-HHHHHHHHHT----TTT-HHHHHHHHHHHHHHHH-TTT--HHHHHHHHHHHHHHHTS-HHHHGGGTT---S-HHHHHHTT-

Radius of gyration: 15.03 Å; Cα contacts (8 Å, |Δi|>4): 57; chains: 1; bounding box: 29×30×42 Å

Sequence (85 aa):
GRPRPEVAHQLFRCFQYQEDMGPRASLGRLRELCNHWLRPALHTKKQILELLVLEQFLSVLPPHVLSRLHGAPLRDGEEVAQLEG

CATH classification: 1.10.4020.10